Protein AF-X0TPA6-F1 (afdb_monomer_lite)

InterPro domains:
  IPR036278 Sialidase superfamily [SSF50939] (17-105)

pLDDT: mean 84.54, std 17.48, range [36.72, 98.62]

Sequence (121 aa):
QVFFETARGISRVISEGGEKWSPPAAVPAAGGGRQPAVSLGAGKLWLVWSAGPEESADLYLASSKDDGATWTKPRRLTSGKTADGEPSILVDKENTVWIAFIRSHHDKKELWTLHFPAGQR

Radius of gyration: 16.74 Å; chains: 1; bounding box: 36×48×37 Å

Organism: NCBI:txid412755

Structure (mmCIF, N/CA/C/O backbone):
data_AF-X0TPA6-F1
#
_entry.id   AF-X0TPA6-F1
#
loop_
_atom_site.group_PDB
_atom_site.id
_atom_site.type_symbol
_atom_site.label_atom_id
_atom_site.label_alt_id
_atom_site.label_comp_id
_atom_site.label_asym_id
_atom_site.label_entity_id
_atom_site.label_seq_id
_atom_site.pdbx_PDB_ins_code
_atom_site.Cartn_x
_atom_site.Cartn_y
_atom_site.Cartn_z
_atom_site.occupancy
_atom_site.B_iso_or_equiv
_atom_site.auth_seq_id
_atom_site.auth_comp_id
_atom_site.auth_asym_id
_atom_site.auth_atom_id
_atom_site.pdbx_PDB_model_num
ATOM 1 N N . GLN A 1 1 ? -10.232 -28.287 19.714 1.00 38.53 1 GLN A N 1
ATOM 2 C CA . GLN A 1 1 ? -9.227 -29.080 18.977 1.00 38.53 1 GLN A CA 1
ATOM 3 C C . GLN A 1 1 ? -9.716 -29.208 17.542 1.00 38.53 1 GLN A C 1
ATOM 5 O O . GLN A 1 1 ? -10.842 -29.647 17.355 1.00 38.53 1 GLN A O 1
ATOM 10 N N . VAL A 1 2 ? -8.949 -28.746 16.552 1.00 36.72 2 VAL A N 1
ATOM 11 C CA . VAL A 1 2 ? -9.293 -28.913 15.130 1.00 36.72 2 VAL A CA 1
ATOM 12 C C . VAL A 1 2 ? -8.019 -29.310 14.393 1.00 36.72 2 VAL A C 1
ATOM 14 O O . VAL A 1 2 ? -7.028 -28.590 14.463 1.00 36.72 2 VAL A O 1
ATOM 17 N N . PHE A 1 3 ? -8.052 -30.462 13.728 1.00 38.62 3 PHE A N 1
ATOM 18 C CA . PHE A 1 3 ? -6.998 -30.953 12.842 1.00 38.62 3 PHE A CA 1
ATOM 19 C C . PHE A 1 3 ? -7.413 -30.703 11.402 1.00 38.62 3 PHE A C 1
ATOM 21 O O . PHE A 1 3 ? -8.545 -31.040 11.080 1.00 38.62 3 PHE A O 1
ATOM 28 N N . PHE A 1 4 ? -6.499 -30.227 10.554 1.00 36.81 4 PHE A N 1
ATOM 29 C CA . PHE A 1 4 ? -6.489 -30.553 9.127 1.00 36.81 4 PHE A CA 1
ATOM 30 C C . PHE A 1 4 ? -5.051 -30.499 8.606 1.00 36.81 4 PHE A C 1
ATOM 32 O O . PHE A 1 4 ? -4.397 -29.461 8.670 1.00 36.81 4 PHE A O 1
ATOM 39 N N . GLU A 1 5 ? -4.589 -31.624 8.076 1.00 45.22 5 GLU A N 1
ATOM 40 C CA . GLU A 1 5 ? -3.459 -31.718 7.163 1.00 45.22 5 GLU A CA 1
ATOM 41 C C . GLU A 1 5 ? -4.035 -32.143 5.814 1.00 45.22 5 GLU A C 1
ATOM 43 O O . GLU A 1 5 ? -4.758 -33.132 5.763 1.00 45.22 5 GLU A O 1
ATOM 48 N N . THR A 1 6 ? -3.708 -31.426 4.738 1.00 44.62 6 THR A N 1
ATOM 49 C CA . THR A 1 6 ? -3.349 -32.063 3.465 1.00 44.62 6 THR A CA 1
ATOM 50 C C . THR A 1 6 ? -2.470 -31.137 2.636 1.00 44.62 6 THR A C 1
ATOM 52 O O . THR A 1 6 ? -2.608 -29.916 2.653 1.00 44.62 6 THR A O 1
ATOM 55 N N . ALA A 1 7 ? -1.554 -31.787 1.927 1.00 54.09 7 ALA A N 1
ATOM 56 C CA . ALA A 1 7 ? -0.455 -31.275 1.134 1.00 54.09 7 ALA A CA 1
ATOM 57 C C . ALA A 1 7 ? -0.776 -30.113 0.169 1.00 54.09 7 ALA A C 1
ATOM 59 O O . ALA A 1 7 ? -1.717 -30.170 -0.615 1.00 54.09 7 ALA A O 1
ATOM 60 N N . ARG A 1 8 ? 0.183 -29.175 0.132 1.00 54.94 8 ARG A N 1
ATOM 61 C CA . ARG A 1 8 ? 0.419 -28.093 -0.845 1.00 54.94 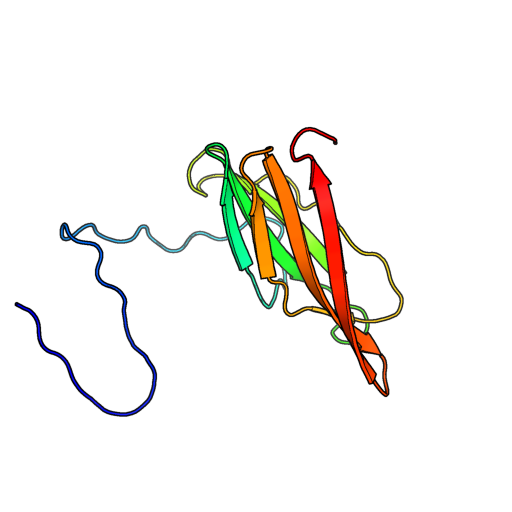8 ARG A CA 1
ATOM 62 C C . ARG A 1 8 ? -0.481 -26.861 -0.725 1.00 54.94 8 ARG A C 1
ATOM 64 O O . ARG A 1 8 ? -1.579 -26.797 -1.259 1.00 54.94 8 ARG A O 1
ATOM 71 N N . GLY A 1 9 ? 0.118 -25.826 -0.138 1.00 48.88 9 GLY A N 1
ATOM 72 C CA . GLY A 1 9 ? -0.424 -24.475 -0.034 1.00 48.88 9 GLY A CA 1
ATOM 73 C C . GLY A 1 9 ? -0.816 -24.184 1.405 1.00 48.88 9 GLY A C 1
ATOM 74 O O . GLY A 1 9 ? -1.701 -24.833 1.947 1.00 48.88 9 GLY A O 1
ATOM 75 N N . ILE A 1 10 ? -0.117 -23.250 2.047 1.00 49.78 10 ILE A N 1
ATOM 76 C CA . ILE A 1 10 ? -0.389 -22.864 3.434 1.00 49.78 10 ILE A CA 1
ATOM 77 C C . ILE A 1 10 ? -1.841 -22.382 3.524 1.00 49.78 10 ILE A C 1
ATOM 79 O O . ILE A 1 10 ? -2.191 -21.344 2.966 1.00 49.78 10 ILE A O 1
ATOM 83 N N . SER A 1 11 ? -2.683 -23.136 4.228 1.00 52.09 11 SER A N 1
ATOM 84 C CA . SER A 1 11 ? -4.032 -22.726 4.592 1.00 52.09 11 SER A CA 1
ATOM 85 C C . SER A 1 11 ? -4.095 -22.342 6.068 1.00 52.09 11 SER A C 1
ATOM 87 O O . SER A 1 11 ? -3.763 -23.157 6.926 1.00 52.09 11 SER A O 1
ATOM 89 N N . ARG A 1 12 ? -4.681 -21.160 6.306 1.00 49.69 12 ARG A N 1
ATOM 90 C CA . ARG A 1 12 ? -5.460 -20.752 7.489 1.00 49.69 12 ARG A CA 1
ATOM 91 C C . ARG A 1 12 ? -4.706 -20.272 8.739 1.00 49.69 12 ARG A C 1
ATOM 93 O O . ARG A 1 12 ? -3.883 -20.968 9.315 1.00 49.69 12 ARG A O 1
ATOM 100 N N . VAL A 1 13 ? -5.168 -19.123 9.243 1.00 54.66 13 VAL A N 1
ATOM 101 C CA . VAL A 1 13 ? -5.104 -18.734 10.661 1.00 54.66 13 VAL A CA 1
ATOM 102 C C . VAL A 1 13 ? -6.536 -18.735 11.212 1.00 54.66 13 VAL A C 1
ATOM 104 O O . VAL A 1 13 ? -7.488 -18.393 10.507 1.00 54.66 13 VAL A O 1
ATOM 107 N N . ILE A 1 14 ? -6.698 -19.225 12.440 1.00 50.78 14 ILE A N 1
ATOM 108 C CA . ILE A 1 14 ? -7.971 -19.377 13.157 1.00 50.78 14 ILE A CA 1
ATOM 109 C C . ILE A 1 14 ? -8.230 -18.082 13.941 1.00 50.78 14 ILE A C 1
ATOM 111 O O . ILE A 1 14 ? -7.367 -17.687 14.717 1.00 50.78 14 ILE A O 1
ATOM 115 N N . SER A 1 15 ? -9.394 -17.438 13.778 1.00 52.50 15 SER A N 1
ATOM 116 C CA . SER A 1 15 ? -9.891 -16.511 14.803 1.00 52.50 15 SER A CA 1
ATOM 117 C C . SER A 1 15 ? -10.522 -17.340 15.921 1.00 52.50 15 SER A C 1
ATOM 119 O O . SER A 1 15 ? -11.377 -18.202 15.682 1.00 52.50 15 SER A O 1
ATOM 121 N N . GLU A 1 16 ? -10.049 -17.152 17.147 1.00 56.66 16 GLU A N 1
ATOM 122 C CA . GLU A 1 16 ? -10.663 -17.770 18.317 1.00 56.66 16 GLU A CA 1
ATOM 123 C C . GLU A 1 16 ? -12.034 -17.120 18.543 1.00 56.66 16 GLU A C 1
ATOM 125 O O . GLU A 1 16 ? -12.114 -15.961 18.932 1.00 56.66 16 GLU A O 1
ATOM 130 N N . GLY A 1 17 ? -13.123 -17.837 18.241 1.00 56.47 17 G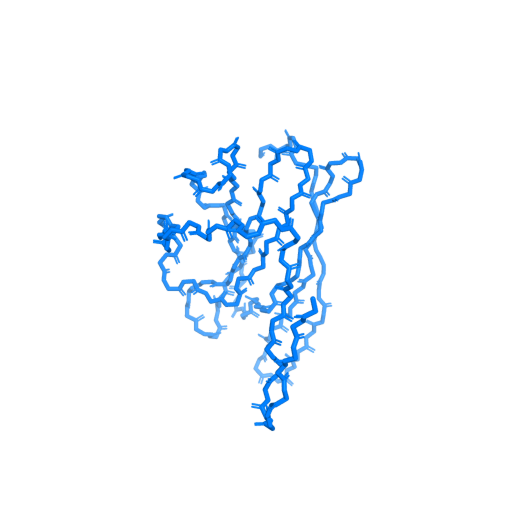LY A N 1
ATOM 131 C CA . GLY A 1 17 ? -14.484 -17.361 18.534 1.00 56.47 17 GLY A CA 1
ATOM 132 C C . GLY A 1 17 ? -15.594 -17.859 17.608 1.00 56.47 17 GLY A C 1
ATOM 133 O O . GLY A 1 17 ? -16.765 -17.756 17.958 1.00 56.47 17 GLY A O 1
ATOM 134 N N . GLY A 1 18 ? -15.269 -18.431 16.443 1.00 56.19 18 GLY A N 1
ATOM 135 C CA . GLY A 1 18 ? -16.302 -18.847 15.481 1.00 56.19 18 GLY A CA 1
ATOM 136 C C . GLY A 1 18 ? -16.968 -17.676 14.747 1.00 56.19 18 GLY A C 1
ATOM 137 O O . GLY A 1 18 ? -18.045 -17.843 14.172 1.00 56.19 18 GLY A O 1
ATOM 138 N N . GLU A 1 19 ? -16.334 -16.501 14.746 1.00 62.97 19 GLU A N 1
ATOM 139 C CA . GLU A 1 19 ? -16.815 -15.344 14.000 1.00 62.97 19 GLU A CA 1
ATOM 140 C C . GLU A 1 19 ? -16.798 -15.616 12.495 1.00 62.97 19 GLU A C 1
ATOM 142 O O . GLU A 1 19 ? -15.823 -16.103 11.913 1.00 62.97 19 GLU A O 1
ATOM 147 N N . LYS A 1 20 ? -17.937 -15.321 11.869 1.00 70.44 20 LYS A N 1
ATOM 148 C CA . LYS A 1 20 ? -18.128 -15.421 10.428 1.00 70.44 20 LYS A CA 1
ATOM 149 C C . LYS A 1 20 ? -17.479 -14.201 9.785 1.00 70.44 20 LYS A C 1
ATOM 151 O O . LYS A 1 20 ? -17.799 -13.075 10.148 1.00 70.44 20 LYS A O 1
ATOM 156 N N . TRP A 1 21 ? -16.604 -14.440 8.814 1.00 72.00 21 TRP A N 1
ATOM 157 C CA . TRP A 1 21 ? -16.076 -13.401 7.934 1.00 72.00 21 TRP A CA 1
ATOM 158 C C . TRP A 1 21 ? -17.210 -12.558 7.342 1.00 72.00 21 TRP A C 1
ATOM 160 O O . TRP A 1 21 ? -18.281 -13.087 7.023 1.00 72.00 21 TRP A O 1
ATOM 170 N N . SER A 1 22 ? -16.963 -11.261 7.157 1.00 73.81 22 SER A N 1
ATOM 171 C CA . SER A 1 22 ? -17.858 -10.431 6.359 1.00 73.81 22 SER A CA 1
ATOM 172 C C . SER A 1 22 ? -17.866 -10.914 4.899 1.00 73.81 22 SER A C 1
ATOM 174 O O . SER A 1 22 ? -16.886 -11.500 4.423 1.00 73.81 22 SER A O 1
ATOM 176 N N . PRO A 1 23 ? -18.964 -10.695 4.158 1.00 79.06 23 PRO A N 1
ATOM 177 C CA . PRO A 1 23 ? -18.962 -10.894 2.716 1.00 79.06 23 PRO A CA 1
ATOM 178 C C . PRO A 1 23 ? -17.864 -10.048 2.043 1.00 79.06 23 PRO A C 1
ATOM 180 O O . PRO A 1 23 ? -17.608 -8.930 2.497 1.00 79.06 23 PRO A O 1
ATOM 183 N N . PRO A 1 24 ? -17.247 -10.523 0.943 1.00 81.50 24 PRO A N 1
ATOM 184 C CA . PRO A 1 24 ? -16.294 -9.722 0.183 1.00 81.50 24 PRO A CA 1
ATOM 185 C C . PRO A 1 24 ? -16.908 -8.390 -0.265 1.00 81.50 24 PRO A C 1
ATOM 187 O O . PRO A 1 24 ? -17.988 -8.368 -0.857 1.00 81.50 24 PRO A O 1
ATOM 190 N N . ALA A 1 25 ? -16.198 -7.289 -0.021 1.00 82.56 25 ALA A N 1
ATOM 191 C CA . ALA A 1 25 ? -16.586 -5.951 -0.449 1.00 82.56 25 ALA A CA 1
ATOM 192 C C . ALA A 1 25 ? -15.529 -5.375 -1.398 1.00 82.56 25 ALA A C 1
ATOM 194 O O . ALA A 1 25 ? -14.326 -5.493 -1.162 1.00 82.56 25 ALA A O 1
ATOM 195 N N . ALA A 1 26 ? -15.977 -4.748 -2.485 1.00 83.06 26 ALA A N 1
ATOM 196 C CA . ALA A 1 26 ? -15.079 -4.043 -3.389 1.00 83.06 26 ALA A CA 1
ATOM 197 C C . ALA A 1 26 ? -14.567 -2.760 -2.727 1.00 83.06 26 ALA A C 1
ATOM 199 O O . ALA A 1 26 ? -15.341 -2.036 -2.108 1.00 83.06 26 ALA A O 1
ATOM 200 N N . VAL A 1 27 ? -13.289 -2.438 -2.930 1.00 83.81 27 VAL A N 1
ATOM 201 C CA . VAL A 1 27 ? -12.735 -1.112 -2.629 1.00 83.81 27 VAL A CA 1
ATOM 202 C C . VAL A 1 27 ? -13.042 -0.208 -3.825 1.00 83.81 27 VAL A C 1
ATOM 204 O O . VAL A 1 27 ? -12.435 -0.382 -4.891 1.00 83.81 27 VAL A O 1
ATOM 207 N N . PRO A 1 28 ? -13.991 0.739 -3.714 1.00 73.25 28 PRO A N 1
ATOM 208 C CA . PRO A 1 28 ? -14.362 1.572 -4.848 1.00 73.25 28 PRO A CA 1
ATOM 209 C C . PRO A 1 28 ? -13.158 2.407 -5.301 1.00 73.25 28 PRO A C 1
ATOM 211 O O . PRO A 1 28 ? -12.377 2.880 -4.480 1.00 73.25 28 PRO A O 1
ATOM 214 N N . ALA A 1 29 ? -13.011 2.594 -6.612 1.00 72.69 29 ALA A N 1
ATOM 215 C CA . ALA A 1 29 ? -11.900 3.311 -7.252 1.00 72.69 29 ALA A CA 1
ATOM 216 C C . ALA A 1 29 ? -10.508 2.639 -7.210 1.00 72.69 29 ALA A C 1
ATOM 218 O O . ALA A 1 29 ? -9.581 3.175 -7.813 1.00 72.69 29 ALA A O 1
ATOM 219 N N . ALA A 1 30 ? -10.352 1.440 -6.636 1.00 76.25 30 ALA A N 1
ATOM 220 C CA . ALA A 1 30 ? -9.126 0.635 -6.767 1.00 76.25 30 ALA A CA 1
ATOM 221 C C . ALA A 1 30 ? -9.056 -0.164 -8.095 1.00 76.25 30 ALA A C 1
ATOM 223 O O . ALA A 1 30 ? -8.439 -1.224 -8.158 1.00 76.25 30 ALA A O 1
ATOM 224 N N . GLY A 1 31 ? -9.729 0.303 -9.157 1.00 69.12 31 GLY A N 1
ATOM 225 C CA . GLY A 1 31 ? -9.900 -0.427 -10.420 1.00 69.12 31 GLY A CA 1
ATOM 226 C C . GLY A 1 31 ? -8.571 -0.864 -11.049 1.00 69.12 31 GLY A C 1
ATOM 227 O O . GLY A 1 31 ? -7.668 -0.050 -11.223 1.00 69.12 31 GLY A O 1
ATOM 228 N N . GLY A 1 32 ? -8.450 -2.157 -11.373 1.00 80.81 32 GLY A N 1
ATOM 229 C CA . GLY A 1 32 ? -7.205 -2.747 -11.885 1.00 80.81 32 GLY A CA 1
ATOM 230 C C . GLY A 1 32 ? -6.073 -2.834 -10.852 1.00 80.81 32 GLY A C 1
ATOM 231 O O . GLY A 1 32 ? -4.923 -3.065 -11.229 1.00 80.81 32 GLY A O 1
ATOM 232 N N . GLY A 1 33 ? -6.385 -2.628 -9.568 1.00 89.12 33 GLY A N 1
ATOM 233 C CA . GLY A 1 33 ? -5.444 -2.727 -8.464 1.00 89.12 33 GLY A CA 1
ATOM 234 C C . GLY A 1 33 ? -4.902 -4.143 -8.293 1.00 89.12 33 GLY A C 1
ATOM 235 O O . GLY A 1 33 ? -5.633 -5.129 -8.388 1.00 89.12 33 GLY A O 1
ATOM 236 N N . ARG A 1 34 ? -3.599 -4.235 -8.051 1.00 93.81 34 ARG A N 1
ATOM 237 C CA . ARG A 1 34 ? -2.837 -5.472 -7.896 1.00 93.81 34 ARG A CA 1
ATOM 238 C C . ARG A 1 34 ? -1.965 -5.370 -6.648 1.00 93.81 34 ARG A C 1
ATOM 240 O O . ARG A 1 34 ? -1.718 -4.278 -6.142 1.00 93.81 34 ARG A O 1
ATOM 247 N N . GLN A 1 35 ? -1.518 -6.526 -6.157 1.00 95.50 35 GLN A N 1
ATOM 248 C CA . GLN A 1 35 ? -0.561 -6.633 -5.048 1.00 95.50 35 GLN A CA 1
ATOM 249 C C . GLN A 1 35 ? -0.973 -5.790 -3.817 1.00 95.50 35 GLN A C 1
ATOM 251 O O . GLN A 1 35 ? -0.229 -4.900 -3.409 1.00 95.50 35 GLN A O 1
ATOM 256 N N . PRO A 1 36 ? -2.181 -5.992 -3.255 1.00 96.44 36 PRO A N 1
ATOM 257 C CA . PRO A 1 36 ? -2.637 -5.181 -2.137 1.00 96.44 36 PRO A CA 1
ATOM 258 C C . PRO A 1 36 ? -1.883 -5.531 -0.849 1.00 96.44 36 PRO A C 1
ATOM 260 O O . PRO A 1 36 ? -1.615 -6.702 -0.577 1.00 96.44 36 PRO A O 1
ATOM 263 N N . ALA A 1 37 ? -1.645 -4.525 -0.014 1.00 97.81 37 ALA A N 1
ATOM 264 C CA . ALA A 1 37 ? -1.222 -4.696 1.370 1.00 97.81 37 ALA A CA 1
ATOM 265 C C . ALA A 1 37 ? -2.032 -3.775 2.287 1.00 97.81 37 ALA A C 1
ATOM 267 O O . ALA A 1 37 ? -2.330 -2.631 1.934 1.00 97.81 37 ALA A O 1
ATOM 268 N N . VAL A 1 38 ? -2.405 -4.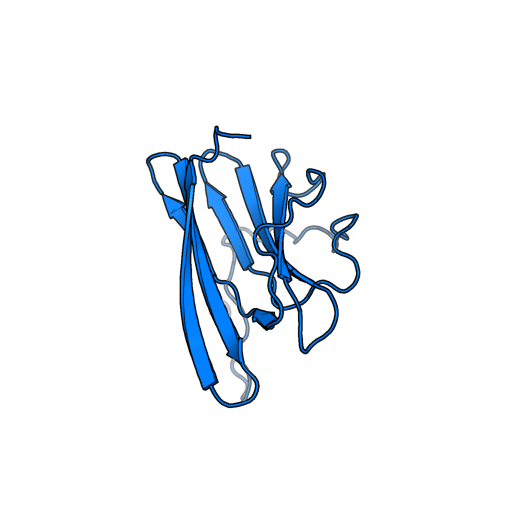278 3.465 1.00 96.50 38 VAL A N 1
ATOM 269 C CA . VAL A 1 38 ? -3.257 -3.569 4.427 1.00 96.50 38 VAL A CA 1
ATOM 270 C C . VAL A 1 38 ? -2.607 -3.529 5.807 1.00 96.50 38 VAL A C 1
ATOM 272 O O . VAL A 1 38 ? -1.976 -4.495 6.227 1.00 96.50 38 VAL A O 1
ATOM 275 N N . SER A 1 39 ? -2.773 -2.417 6.521 1.00 96.56 39 SER A N 1
ATOM 276 C CA . SER A 1 39 ? -2.346 -2.262 7.914 1.00 96.56 39 SER A CA 1
ATOM 277 C C . SER A 1 39 ? -3.405 -1.521 8.728 1.00 96.56 39 SER A C 1
ATOM 279 O O . SER A 1 39 ? -4.156 -0.705 8.189 1.00 96.56 39 SER A O 1
ATOM 281 N N . LEU A 1 40 ? -3.460 -1.803 10.029 1.00 94.75 40 LEU A N 1
ATOM 282 C CA . LEU A 1 40 ? -4.294 -1.103 11.000 1.00 94.75 40 LEU A CA 1
ATOM 283 C C . LEU A 1 40 ? -3.391 -0.273 11.914 1.00 94.75 40 LEU A C 1
ATOM 285 O O . LEU A 1 40 ? -2.480 -0.810 12.539 1.00 94.75 40 LEU A O 1
ATOM 289 N N . GLY A 1 41 ? -3.677 1.021 12.034 1.00 92.81 41 GLY A N 1
ATOM 290 C CA . GLY A 1 41 ? -2.971 1.909 12.954 1.00 92.81 41 GLY A CA 1
ATOM 291 C C . GLY A 1 41 ? -3.854 3.069 13.382 1.00 92.81 41 GLY A C 1
ATOM 292 O O . GLY A 1 41 ? -4.612 3.603 12.574 1.00 92.81 41 GLY A O 1
ATOM 293 N N . ALA A 1 42 ? -3.796 3.426 14.667 1.00 89.94 42 ALA A N 1
ATOM 294 C CA . ALA A 1 42 ? -4.596 4.504 15.257 1.00 89.94 42 ALA A CA 1
ATOM 295 C C . ALA A 1 42 ? -6.108 4.426 14.919 1.00 89.94 42 ALA A C 1
ATOM 297 O O . ALA A 1 42 ? -6.743 5.442 14.638 1.00 89.94 42 ALA A O 1
ATOM 298 N N . GLY A 1 43 ? -6.680 3.212 14.909 1.00 90.94 43 GLY A N 1
ATOM 299 C CA . GLY A 1 43 ? -8.104 2.983 14.616 1.00 90.94 43 GLY A CA 1
ATOM 300 C C . GLY A 1 43 ? -8.500 3.209 13.152 1.00 90.94 43 GLY A C 1
ATOM 301 O O . GLY A 1 43 ? -9.662 3.476 12.861 1.00 90.94 43 GLY A O 1
ATOM 302 N N . LYS A 1 44 ? -7.535 3.161 12.227 1.00 92.94 44 LYS A N 1
ATOM 303 C CA . LYS A 1 44 ? -7.745 3.401 10.800 1.00 92.94 44 LYS A CA 1
ATOM 304 C C . LYS A 1 44 ? -7.065 2.316 9.971 1.00 92.94 44 LYS A C 1
ATOM 306 O O . LYS A 1 44 ? -5.878 2.045 10.162 1.00 92.94 44 LYS A O 1
ATOM 311 N N . LEU A 1 45 ? -7.800 1.727 9.031 1.00 94.56 45 LEU A N 1
ATOM 312 C CA . LEU A 1 45 ? -7.221 0.842 8.025 1.00 94.56 45 LEU A CA 1
ATOM 313 C C . LEU A 1 45 ? -6.535 1.671 6.943 1.00 94.56 45 LEU A C 1
ATOM 315 O O . LEU A 1 45 ? -7.068 2.686 6.488 1.00 94.56 45 LEU A O 1
ATOM 319 N N . TRP A 1 46 ? -5.380 1.200 6.498 1.00 95.81 46 TRP A N 1
ATOM 320 C CA . TRP A 1 46 ? -4.630 1.733 5.371 1.00 95.81 46 TRP A CA 1
ATOM 321 C C . TRP A 1 46 ? -4.412 0.626 4.363 1.00 95.81 46 TRP A C 1
ATOM 323 O O . TRP A 1 46 ? -3.895 -0.427 4.719 1.00 95.81 46 TRP A O 1
ATOM 333 N N . LEU A 1 47 ? -4.796 0.874 3.119 1.00 96.50 47 LEU A N 1
ATOM 334 C CA . LEU A 1 47 ? -4.647 -0.053 2.011 1.00 96.50 47 LEU A CA 1
ATOM 335 C C . LEU A 1 47 ? -3.762 0.595 0.958 1.00 96.50 47 LEU A C 1
ATOM 337 O O . LEU A 1 47 ? -4.085 1.680 0.475 1.00 96.50 47 LEU A O 1
ATOM 341 N N . VAL A 1 48 ? -2.683 -0.088 0.595 1.00 97.69 48 VAL A N 1
ATOM 342 C CA . VAL A 1 48 ? -1.815 0.264 -0.528 1.00 97.69 48 VAL A CA 1
ATOM 343 C C . VAL A 1 48 ? -1.923 -0.807 -1.608 1.00 97.69 48 VAL A C 1
ATOM 345 O O . VAL A 1 48 ? -2.080 -1.988 -1.304 1.00 97.69 48 VAL A O 1
ATOM 348 N N . TRP A 1 49 ? -1.872 -0.401 -2.870 1.00 97.62 49 TRP A N 1
ATOM 349 C CA . TRP A 1 49 ? -1.878 -1.307 -4.017 1.00 97.62 49 TRP A CA 1
ATOM 350 C C . TRP A 1 49 ? -1.141 -0.678 -5.197 1.00 97.62 49 TRP A C 1
ATOM 352 O O . TRP A 1 49 ? -0.963 0.541 -5.240 1.00 97.62 49 TRP A O 1
ATOM 362 N N . SER A 1 50 ? -0.746 -1.500 -6.167 1.00 96.81 50 SER A N 1
ATOM 363 C CA . SER A 1 50 ? -0.233 -1.036 -7.457 1.00 96.81 50 SER A CA 1
ATOM 364 C C . SER A 1 50 ? -1.358 -0.970 -8.491 1.00 96.81 50 SER A C 1
ATOM 366 O O . SER A 1 50 ? -2.225 -1.843 -8.537 1.00 96.81 50 SER A O 1
ATOM 368 N N . ALA A 1 51 ? -1.392 0.070 -9.322 1.00 95.25 51 ALA A N 1
ATOM 369 C CA . ALA A 1 51 ? -2.367 0.197 -10.409 1.00 95.25 51 ALA A CA 1
ATOM 370 C C . ALA A 1 51 ? -1.787 0.959 -11.607 1.00 95.25 51 ALA A C 1
ATOM 372 O O . ALA A 1 51 ? -0.838 1.727 -11.472 1.00 95.25 51 ALA A O 1
ATOM 373 N N . GLY A 1 52 ? -2.384 0.758 -12.783 1.00 92.69 52 GLY A N 1
ATOM 374 C CA . GLY A 1 52 ? -1.893 1.290 -14.059 1.00 92.69 52 GLY A CA 1
ATOM 375 C C . GLY A 1 52 ? -1.262 0.209 -14.946 1.00 92.69 52 GLY A C 1
ATOM 376 O O . GLY A 1 52 ? -1.370 -0.975 -14.617 1.00 92.69 52 GLY A O 1
ATOM 377 N N . PRO A 1 53 ? -0.649 0.584 -16.083 1.00 92.62 53 PRO A N 1
ATOM 378 C CA . PRO A 1 53 ? 0.050 -0.345 -16.976 1.00 92.62 53 PRO A CA 1
ATOM 379 C C . PRO A 1 53 ? 1.171 -1.098 -16.254 1.00 92.62 53 PRO A C 1
ATOM 381 O O . PRO A 1 53 ? 1.770 -0.561 -15.336 1.00 92.62 53 PRO A O 1
ATOM 384 N N . GLU A 1 54 ? 1.471 -2.335 -16.651 1.00 89.62 54 GLU A N 1
ATOM 385 C CA . GLU A 1 54 ? 2.477 -3.169 -15.970 1.00 89.62 54 GLU A CA 1
ATOM 386 C C . GLU A 1 54 ? 3.875 -2.543 -15.932 1.00 89.62 54 GLU A C 1
ATOM 388 O O . GLU A 1 54 ? 4.498 -2.554 -14.880 1.00 89.62 54 GLU A O 1
ATOM 393 N N . GLU A 1 55 ? 4.307 -1.907 -17.020 1.00 91.50 55 GLU A N 1
ATOM 394 C CA . GLU A 1 55 ? 5.631 -1.275 -17.147 1.00 91.50 55 GLU A CA 1
ATOM 395 C C . GLU A 1 55 ? 5.757 0.068 -16.405 1.00 91.50 55 GLU A C 1
ATOM 397 O O . GLU A 1 55 ? 6.850 0.606 -16.231 1.00 91.50 55 GLU A O 1
ATOM 402 N N . SER A 1 56 ? 4.629 0.641 -15.982 1.00 94.56 56 SER A N 1
ATOM 403 C CA . SER A 1 56 ? 4.564 1.987 -15.406 1.00 94.56 56 SER A CA 1
ATOM 404 C C . SER A 1 56 ? 3.513 2.086 -14.300 1.00 94.56 56 SER A C 1
ATOM 406 O O . SER A 1 56 ? 2.827 3.104 -14.184 1.00 94.56 56 SER A O 1
ATOM 408 N N . ALA A 1 57 ? 3.306 0.998 -13.558 1.00 95.38 57 ALA A N 1
ATOM 409 C CA . ALA A 1 57 ? 2.344 0.970 -12.467 1.00 95.38 57 ALA A CA 1
ATOM 410 C C . ALA A 1 57 ? 2.798 1.924 -11.360 1.00 95.38 57 ALA A C 1
ATOM 412 O O . ALA A 1 57 ? 3.987 2.028 -11.075 1.00 95.38 57 ALA A O 1
ATOM 413 N N . ASP A 1 58 ? 1.850 2.594 -10.717 1.00 96.94 58 ASP A N 1
ATOM 414 C CA . ASP A 1 58 ? 2.126 3.433 -9.556 1.00 96.94 58 ASP A CA 1
ATOM 415 C C . ASP A 1 58 ? 1.480 2.849 -8.307 1.00 96.94 58 ASP A C 1
ATOM 417 O O . ASP A 1 58 ? 0.503 2.095 -8.380 1.00 96.94 58 ASP A O 1
ATOM 421 N N . LEU A 1 59 ? 1.974 3.280 -7.149 1.00 97.62 59 LEU A N 1
ATOM 422 C CA . LEU A 1 59 ? 1.346 2.975 -5.875 1.00 97.62 59 LEU A CA 1
ATOM 423 C C . LEU A 1 59 ? 0.215 3.950 -5.572 1.00 97.62 59 LEU A C 1
ATOM 425 O O . LEU A 1 59 ? 0.348 5.170 -5.709 1.00 97.62 59 LEU A O 1
ATOM 429 N N . TYR A 1 60 ? -0.882 3.399 -5.079 1.00 96.69 60 TYR A N 1
ATOM 430 C CA . TYR A 1 60 ? -2.047 4.128 -4.608 1.00 96.69 60 TYR A CA 1
ATOM 431 C C . TYR A 1 60 ? -2.350 3.743 -3.172 1.00 96.69 60 TYR A C 1
ATOM 433 O O . TYR A 1 60 ? -2.066 2.629 -2.741 1.00 96.69 60 TYR A O 1
ATOM 441 N N . LEU A 1 61 ? -2.940 4.681 -2.440 1.00 95.81 61 LEU A N 1
ATOM 442 C CA . LEU A 1 61 ? -3.291 4.523 -1.042 1.00 95.81 61 LEU A CA 1
ATOM 443 C C . LEU A 1 61 ? -4.719 4.983 -0.789 1.00 95.81 61 LEU A C 1
ATOM 445 O O . LEU A 1 61 ? -5.116 6.074 -1.197 1.00 95.81 61 LEU A O 1
ATOM 449 N N . ALA A 1 62 ? -5.464 4.196 -0.032 1.00 94.94 62 ALA A N 1
ATOM 450 C CA . ALA A 1 62 ? -6.732 4.593 0.549 1.00 94.94 62 ALA A CA 1
ATOM 451 C C . ALA A 1 62 ? -6.773 4.182 2.013 1.00 94.94 62 ALA A C 1
ATOM 453 O O . ALA A 1 62 ? -5.926 3.445 2.518 1.00 94.94 62 ALA A O 1
ATOM 454 N N . SER A 1 63 ? -7.765 4.703 2.715 1.00 94.56 63 SER A N 1
ATOM 455 C CA . SER A 1 63 ? -7.924 4.432 4.127 1.00 94.56 63 SER A CA 1
ATOM 456 C C . SER A 1 63 ? -9.387 4.382 4.526 1.00 94.56 63 SER A C 1
ATOM 458 O O . SER A 1 63 ? -10.216 5.025 3.884 1.00 94.56 63 SER A O 1
ATOM 460 N N . SER A 1 64 ? -9.681 3.645 5.588 1.00 93.56 64 SER A N 1
ATOM 461 C CA . SER A 1 64 ? -11.025 3.464 6.132 1.00 93.56 64 SER A CA 1
ATOM 462 C C . SER A 1 64 ? -11.014 3.710 7.639 1.00 93.56 64 SER A C 1
ATOM 464 O O . SER A 1 64 ? -10.042 3.383 8.321 1.00 93.56 64 SER A O 1
ATOM 466 N N . LYS A 1 65 ? -12.084 4.329 8.145 1.00 94.50 65 LYS A N 1
ATOM 467 C CA . LYS A 1 65 ? -12.324 4.566 9.581 1.00 94.50 65 LYS A CA 1
ATOM 468 C C . LYS A 1 65 ? -13.480 3.720 10.130 1.00 94.50 65 LYS A C 1
ATOM 470 O O . LYS A 1 65 ? -13.860 3.894 11.279 1.00 94.50 65 LYS A O 1
ATOM 475 N N . ASP A 1 66 ? -14.068 2.883 9.287 1.00 90.62 66 ASP A N 1
ATOM 476 C CA . ASP A 1 66 ? -15.278 2.101 9.533 1.00 90.62 66 ASP A CA 1
ATOM 477 C C . ASP A 1 66 ? -15.057 0.642 9.109 1.00 90.62 66 ASP A C 1
ATOM 479 O O . ASP A 1 66 ? -15.875 0.040 8.418 1.00 90.62 66 ASP A O 1
ATOM 483 N N . ASP A 1 67 ? -13.892 0.105 9.484 1.00 87.81 67 ASP A N 1
ATOM 484 C CA . ASP A 1 67 ? -13.501 -1.297 9.295 1.00 87.81 67 ASP A CA 1
ATOM 485 C C . ASP A 1 67 ? -13.633 -1.812 7.851 1.00 87.81 67 ASP A C 1
ATOM 487 O O . ASP A 1 67 ? -13.923 -2.977 7.587 1.00 87.81 67 ASP A O 1
ATOM 491 N N . GLY A 1 68 ? -13.377 -0.927 6.888 1.00 88.81 68 GLY A N 1
ATOM 492 C CA . GLY A 1 68 ? -13.384 -1.234 5.462 1.00 88.81 68 GLY A CA 1
ATOM 493 C C . GLY A 1 68 ? -14.754 -1.107 4.802 1.00 88.81 68 GLY A C 1
ATOM 494 O O . GLY A 1 68 ? -14.851 -1.400 3.608 1.00 88.81 68 GLY A O 1
ATOM 495 N N . ALA A 1 69 ? -15.787 -0.651 5.524 1.00 86.69 69 ALA A N 1
ATOM 496 C CA . ALA A 1 69 ? -17.109 -0.404 4.952 1.00 86.69 69 ALA A CA 1
ATOM 497 C C . ALA A 1 69 ? -17.080 0.737 3.924 1.00 86.69 69 ALA A C 1
ATOM 499 O O . ALA A 1 69 ? -17.696 0.633 2.861 1.00 86.69 69 ALA A O 1
ATOM 500 N N . THR A 1 70 ? -16.317 1.801 4.194 1.00 89.44 70 THR A N 1
ATOM 501 C CA . THR A 1 70 ? -16.049 2.876 3.238 1.00 89.44 70 THR A CA 1
ATOM 502 C C . THR A 1 70 ? -14.566 3.221 3.169 1.00 89.44 70 THR A C 1
ATOM 504 O O . THR A 1 70 ? -13.811 3.103 4.133 1.00 89.44 70 THR A O 1
ATOM 507 N N . TRP A 1 71 ? -14.130 3.666 1.989 1.00 93.00 71 TRP A N 1
ATOM 508 C CA . TRP A 1 71 ? -12.740 4.018 1.715 1.00 93.00 71 TRP A CA 1
ATOM 509 C C . TRP A 1 71 ? -12.638 5.454 1.214 1.00 93.00 71 TRP A C 1
ATOM 511 O O . TRP A 1 71 ? -13.481 5.937 0.456 1.00 93.00 71 TRP A O 1
ATOM 521 N N . THR A 1 72 ? -11.575 6.149 1.614 1.00 93.50 72 THR A N 1
ATOM 522 C CA . THR A 1 72 ? -11.229 7.452 1.039 1.00 93.50 72 THR A CA 1
ATOM 523 C C . THR A 1 72 ? -10.937 7.331 -0.456 1.00 93.50 72 THR A C 1
ATOM 525 O O . THR A 1 72 ? -10.505 6.280 -0.927 1.00 93.50 72 THR A O 1
ATOM 528 N N . LYS A 1 73 ? -11.063 8.441 -1.197 1.00 92.69 73 LYS A N 1
ATOM 529 C CA . LYS A 1 73 ? -10.566 8.504 -2.579 1.00 92.69 73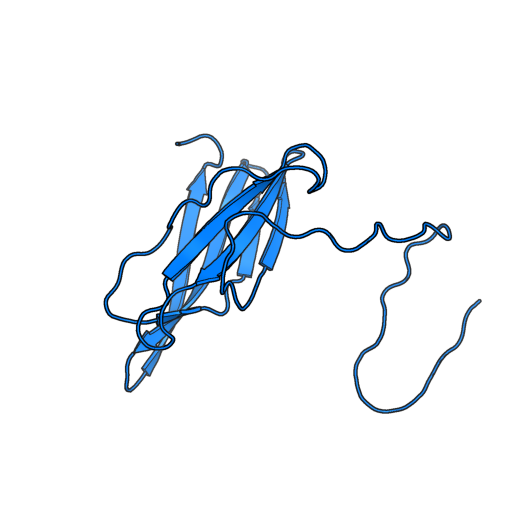 LYS A CA 1
ATOM 530 C C . LYS A 1 73 ? -9.086 8.079 -2.629 1.00 92.69 73 LYS A C 1
ATOM 532 O O . LYS A 1 73 ? -8.322 8.557 -1.784 1.00 92.69 73 LYS A O 1
ATOM 537 N N . PRO A 1 74 ? -8.681 7.225 -3.588 1.00 94.06 74 PRO A N 1
ATOM 538 C CA . PRO A 1 74 ? -7.288 6.826 -3.736 1.00 94.06 74 PRO A CA 1
ATOM 539 C C . PRO A 1 74 ? -6.356 8.025 -3.924 1.00 94.06 74 PRO A C 1
ATOM 541 O O . PRO A 1 74 ? -6.585 8.870 -4.792 1.00 94.06 74 PRO A O 1
ATOM 544 N N . ARG A 1 75 ? -5.284 8.080 -3.134 1.00 93.62 75 ARG A N 1
ATOM 545 C CA . ARG A 1 75 ? -4.166 9.009 -3.307 1.00 93.62 75 ARG A CA 1
ATOM 546 C C . ARG A 1 75 ? -3.041 8.286 -4.036 1.00 93.62 75 ARG A C 1
ATOM 548 O O . ARG A 1 75 ? -2.537 7.287 -3.531 1.00 93.62 75 ARG A O 1
ATOM 555 N N . ARG A 1 76 ? -2.631 8.802 -5.193 1.00 94.81 76 ARG A N 1
ATOM 556 C CA . ARG A 1 76 ? -1.424 8.343 -5.892 1.00 94.81 76 ARG A CA 1
ATOM 557 C C . ARG A 1 76 ? -0.192 8.736 -5.067 1.00 94.81 76 ARG A C 1
ATOM 559 O O . ARG A 1 76 ? -0.065 9.897 -4.689 1.00 94.81 76 ARG A O 1
ATOM 566 N N . LEU A 1 77 ? 0.662 7.769 -4.745 1.00 96.25 77 LEU A N 1
ATOM 567 C CA . LEU A 1 77 ? 1.865 7.958 -3.928 1.00 96.25 77 LEU A CA 1
ATOM 568 C C . LEU A 1 77 ? 3.128 8.111 -4.769 1.00 96.25 77 LEU A C 1
ATOM 570 O O . LEU A 1 77 ? 4.040 8.830 -4.371 1.00 96.25 77 LEU A O 1
ATOM 574 N N . THR A 1 78 ? 3.185 7.435 -5.914 1.00 96.44 78 THR A N 1
ATOM 575 C CA . THR A 1 78 ? 4.319 7.502 -6.833 1.00 96.44 78 THR A CA 1
ATOM 576 C C . THR A 1 78 ? 3.867 7.957 -8.213 1.00 96.44 78 THR A C 1
ATOM 578 O O . THR A 1 78 ? 2.704 7.817 -8.587 1.00 96.44 78 THR A O 1
ATOM 581 N N . SER A 1 79 ? 4.771 8.593 -8.951 1.00 90.62 79 SER A N 1
ATOM 582 C CA . SER A 1 79 ? 4.520 9.017 -10.325 1.00 90.62 79 SER A CA 1
ATOM 583 C C . SER A 1 79 ? 5.815 8.934 -11.115 1.00 90.62 79 SER A C 1
ATOM 585 O O . SER A 1 79 ? 6.614 9.874 -11.111 1.00 90.62 79 SER A O 1
ATOM 587 N N . GLY A 1 80 ? 6.052 7.775 -11.724 1.00 84.38 80 GLY A N 1
ATOM 588 C CA . GLY A 1 80 ? 7.306 7.449 -12.399 1.00 84.38 80 GLY A CA 1
ATOM 589 C C . GLY A 1 80 ? 7.114 6.954 -13.830 1.00 84.38 80 GLY A C 1
ATOM 590 O O . GLY A 1 80 ? 6.000 6.738 -14.295 1.00 84.38 80 GLY A O 1
ATOM 591 N N . LYS A 1 81 ? 8.234 6.775 -14.541 1.00 87.62 81 LYS A N 1
ATOM 592 C CA . LYS A 1 81 ? 8.266 6.093 -15.851 1.00 87.62 81 LYS A CA 1
ATOM 593 C C . LYS A 1 81 ? 8.416 4.572 -15.728 1.00 87.62 81 LYS A C 1
ATOM 595 O O . LYS A 1 81 ? 8.442 3.889 -16.741 1.00 87.62 81 LYS A O 1
ATOM 600 N N . THR A 1 82 ? 8.585 4.082 -14.508 1.00 94.00 82 THR A N 1
ATOM 601 C CA . THR A 1 82 ? 8.903 2.698 -14.158 1.00 94.00 82 THR A CA 1
ATOM 602 C C . THR A 1 82 ? 7.851 2.167 -13.208 1.00 94.00 82 THR A C 1
ATOM 604 O O . THR A 1 82 ? 7.265 2.950 -12.461 1.00 94.00 82 THR A O 1
ATOM 607 N N . ALA A 1 83 ? 7.650 0.855 -13.204 1.00 96.19 83 ALA A N 1
ATOM 608 C CA . ALA A 1 83 ? 6.650 0.222 -12.365 1.00 96.19 83 ALA A CA 1
ATOM 609 C C . ALA A 1 83 ? 7.065 0.187 -10.891 1.00 96.19 83 ALA A C 1
ATOM 611 O O . ALA A 1 83 ? 8.121 -0.346 -10.551 1.00 96.19 83 ALA A O 1
ATOM 612 N N . ASP A 1 84 ? 6.194 0.683 -10.022 1.00 97.62 84 ASP A N 1
ATOM 613 C CA . ASP A 1 84 ? 6.255 0.505 -8.579 1.00 97.62 84 ASP A CA 1
ATOM 614 C C . ASP A 1 84 ? 5.182 -0.511 -8.156 1.00 97.62 84 ASP A C 1
ATOM 616 O O . ASP A 1 84 ? 3.988 -0.337 -8.419 1.00 97.62 84 ASP A O 1
ATOM 620 N N . GLY A 1 85 ? 5.606 -1.593 -7.505 1.00 96.88 85 GLY A N 1
ATOM 621 C CA . GLY A 1 85 ? 4.736 -2.712 -7.156 1.00 96.88 85 GLY A CA 1
ATOM 622 C C . GLY A 1 85 ? 5.198 -3.488 -5.931 1.00 96.88 85 GLY A C 1
ATOM 623 O O . GLY A 1 85 ? 6.153 -3.112 -5.256 1.00 96.88 85 GLY A O 1
ATOM 624 N N . GLU A 1 86 ? 4.481 -4.571 -5.642 1.00 97.25 86 GLU A N 1
ATOM 625 C CA . GLU A 1 86 ? 4.726 -5.459 -4.495 1.00 97.25 86 GLU A CA 1
ATOM 626 C C . GLU A 1 86 ? 4.856 -4.690 -3.162 1.00 97.25 86 GLU A C 1
ATOM 628 O O . GLU A 1 86 ? 5.841 -4.863 -2.439 1.00 97.25 86 GLU A O 1
ATOM 633 N N . PRO A 1 87 ? 3.907 -3.790 -2.832 1.00 98.00 87 PRO A N 1
ATOM 634 C CA . PRO A 1 87 ? 4.030 -2.971 -1.644 1.00 98.00 87 PRO A CA 1
ATOM 635 C C . PRO A 1 87 ? 3.860 -3.791 -0.359 1.00 98.00 87 PRO A C 1
ATOM 637 O O . PRO A 1 87 ? 3.065 -4.725 -0.277 1.00 98.00 87 PRO A O 1
ATOM 640 N N . SER A 1 88 ? 4.553 -3.350 0.683 1.00 98.62 88 SER A N 1
ATOM 641 C CA . SER A 1 88 ? 4.332 -3.690 2.085 1.00 98.62 88 SER A CA 1
ATOM 642 C C . SER A 1 88 ? 4.088 -2.402 2.865 1.00 98.62 88 SER A C 1
ATOM 644 O O . SER A 1 88 ? 4.652 -1.361 2.525 1.00 98.62 88 SER A O 1
ATOM 646 N N . ILE A 1 89 ? 3.243 -2.451 3.895 1.00 98.31 89 ILE A N 1
ATOM 647 C CA . ILE A 1 89 ? 2.818 -1.276 4.663 1.00 98.31 89 ILE A CA 1
ATOM 648 C C . ILE A 1 89 ? 2.848 -1.541 6.169 1.00 98.31 89 ILE A C 1
ATOM 650 O O . ILE A 1 89 ? 2.457 -2.609 6.639 1.00 98.31 89 ILE A O 1
ATOM 654 N N . LEU A 1 90 ? 3.270 -0.529 6.925 1.00 97.12 90 LEU A N 1
ATOM 655 C CA . LEU A 1 90 ? 3.265 -0.487 8.386 1.00 97.12 90 LEU A CA 1
ATOM 656 C C . LEU A 1 90 ? 2.776 0.890 8.851 1.00 97.12 90 LEU A C 1
ATOM 658 O O . LEU A 1 90 ? 3.090 1.901 8.226 1.00 97.12 90 LEU A O 1
ATOM 662 N N . VAL A 1 91 ? 2.053 0.938 9.969 1.00 96.44 91 VAL A N 1
ATOM 663 C CA . VAL A 1 91 ? 1.788 2.182 10.703 1.00 96.44 91 VAL A CA 1
ATOM 664 C C . VAL A 1 91 ? 2.453 2.082 12.069 1.00 96.44 91 VAL A C 1
ATOM 666 O O . VAL A 1 91 ? 2.182 1.136 12.809 1.00 96.44 91 VAL A O 1
ATOM 669 N N . ASP A 1 92 ? 3.349 3.014 12.389 1.00 95.12 92 ASP A N 1
ATOM 670 C CA . ASP A 1 92 ? 4.040 3.024 13.681 1.00 95.12 92 ASP A CA 1
ATOM 671 C C . ASP A 1 92 ? 3.213 3.695 14.794 1.00 95.12 92 ASP A C 1
ATOM 673 O O . ASP A 1 92 ? 2.101 4.191 14.584 1.00 95.12 92 ASP A O 1
ATOM 677 N N . LYS A 1 93 ? 3.751 3.683 16.018 1.00 93.69 93 LYS A N 1
ATOM 678 C CA . LYS A 1 93 ? 3.086 4.238 17.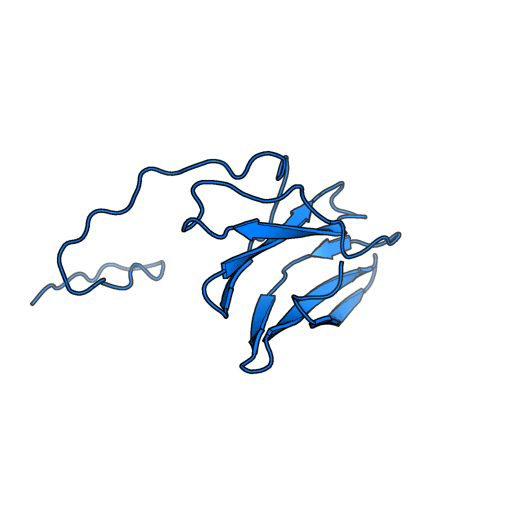208 1.00 93.69 93 LYS A CA 1
ATOM 679 C C . LYS A 1 93 ? 2.976 5.769 17.169 1.00 93.69 93 LYS A C 1
ATOM 681 O O . LYS A 1 93 ? 2.104 6.328 17.828 1.00 93.69 93 LYS A O 1
ATOM 686 N N . GLU A 1 94 ? 3.821 6.437 16.386 1.00 94.00 94 GLU A N 1
ATOM 687 C CA . GLU A 1 94 ? 3.761 7.869 16.087 1.00 94.00 94 GLU A CA 1
ATOM 688 C C . GLU A 1 94 ? 2.747 8.203 14.977 1.00 94.00 94 GLU A C 1
ATOM 690 O O . GLU A 1 94 ? 2.590 9.370 14.612 1.00 94.00 94 GLU A O 1
ATOM 695 N N . ASN A 1 95 ? 2.014 7.202 14.471 1.00 92.19 95 ASN A N 1
ATOM 696 C CA . ASN A 1 95 ? 1.051 7.331 13.379 1.00 92.19 95 ASN A CA 1
ATOM 697 C C . ASN A 1 95 ? 1.714 7.764 12.054 1.00 92.19 95 ASN A C 1
ATOM 699 O O . ASN A 1 95 ? 1.121 8.479 11.242 1.00 92.19 95 ASN A O 1
ATOM 703 N N . THR A 1 96 ? 2.953 7.333 11.820 1.00 95.75 96 THR A N 1
ATOM 704 C CA . THR A 1 96 ? 3.627 7.416 10.521 1.00 95.75 96 THR A CA 1
ATOM 705 C C . THR A 1 96 ? 3.290 6.181 9.704 1.0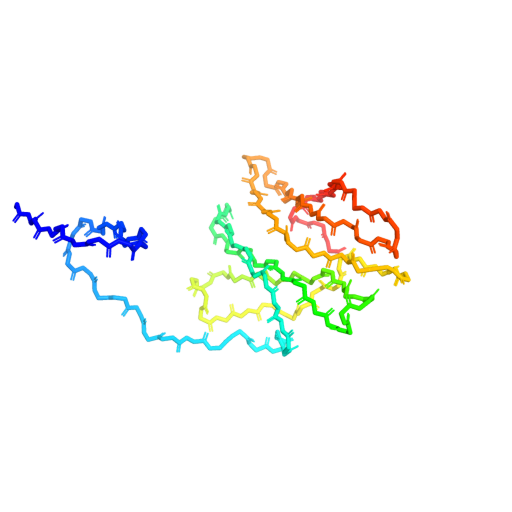0 95.75 96 THR A C 1
ATOM 707 O O . THR A 1 96 ? 3.391 5.053 10.184 1.00 95.75 96 THR A O 1
ATOM 710 N N . VAL A 1 97 ? 2.912 6.390 8.445 1.00 96.75 97 VAL A N 1
ATOM 711 C CA . VAL A 1 97 ? 2.705 5.310 7.481 1.00 96.75 97 VAL A CA 1
ATOM 712 C C . VAL A 1 97 ? 4.014 5.073 6.742 1.00 96.75 97 VAL A C 1
ATOM 714 O O . VAL A 1 97 ? 4.507 5.980 6.075 1.00 96.75 97 VAL A O 1
ATOM 717 N N . TRP A 1 98 ? 4.544 3.859 6.836 1.00 98.06 98 TRP A N 1
ATOM 718 C CA . TRP A 1 98 ? 5.728 3.383 6.129 1.00 98.06 98 TRP A CA 1
ATOM 719 C C . TRP A 1 98 ? 5.312 2.430 5.019 1.00 98.06 98 TRP A C 1
ATOM 721 O O . TRP A 1 98 ? 4.498 1.536 5.246 1.00 98.06 98 TRP A O 1
ATOM 731 N N . ILE A 1 99 ? 5.878 2.605 3.829 1.00 98.44 99 ILE A N 1
ATOM 732 C CA . ILE A 1 99 ? 5.630 1.745 2.675 1.00 98.44 99 ILE A CA 1
ATOM 733 C C . ILE A 1 99 ? 6.970 1.336 2.079 1.00 98.44 99 ILE A C 1
ATOM 735 O O . ILE A 1 99 ? 7.774 2.193 1.720 1.00 98.44 99 ILE A O 1
ATOM 739 N N . ALA A 1 100 ? 7.197 0.031 1.969 1.00 98.50 100 ALA A N 1
ATOM 740 C CA . ALA A 1 100 ? 8.302 -0.549 1.214 1.00 98.50 100 ALA A CA 1
ATOM 741 C C . ALA A 1 100 ? 7.754 -1.162 -0.076 1.00 98.50 100 ALA A C 1
ATOM 743 O O . ALA A 1 100 ? 6.651 -1.700 -0.066 1.00 98.50 100 ALA A O 1
ATOM 744 N N . PHE A 1 101 ? 8.480 -1.067 -1.183 1.00 98.44 101 PHE A N 1
ATOM 745 C CA . PHE A 1 101 ? 8.007 -1.545 -2.481 1.00 98.44 101 PHE A CA 1
ATOM 746 C C . PHE A 1 101 ? 9.166 -1.860 -3.423 1.00 98.44 101 PHE A C 1
ATOM 748 O O . PHE A 1 101 ? 10.303 -1.434 -3.203 1.00 98.44 101 PHE A O 1
ATOM 755 N N . ILE A 1 102 ? 8.863 -2.595 -4.489 1.00 97.94 102 ILE A N 1
ATOM 756 C CA . ILE A 1 102 ? 9.803 -2.889 -5.564 1.00 97.94 102 ILE A CA 1
ATOM 757 C C . ILE A 1 102 ? 9.587 -1.902 -6.703 1.00 97.94 102 ILE A C 1
ATOM 759 O O . ILE A 1 102 ? 8.499 -1.831 -7.277 1.00 97.94 102 ILE A O 1
ATOM 763 N N . ARG A 1 103 ? 10.649 -1.186 -7.067 1.00 97.38 103 ARG A N 1
ATOM 764 C CA . ARG A 1 103 ? 10.713 -0.421 -8.312 1.00 97.38 103 ARG A CA 1
ATOM 765 C C . ARG A 1 103 ? 11.372 -1.274 -9.384 1.00 97.38 103 ARG A C 1
ATOM 767 O O . ARG A 1 103 ? 12.518 -1.693 -9.228 1.00 97.38 103 ARG A O 1
ATOM 774 N N . SER A 1 104 ? 10.647 -1.529 -10.465 1.00 95.69 104 SER A N 1
ATOM 775 C CA . SER A 1 104 ? 11.108 -2.323 -11.603 1.00 95.69 104 SER A CA 1
ATOM 776 C C . SER A 1 104 ? 11.448 -1.411 -12.776 1.00 95.69 104 SER A C 1
ATOM 778 O O . SER A 1 104 ? 10.587 -0.745 -13.348 1.00 95.69 104 SER A O 1
ATOM 780 N N . HIS A 1 105 ? 12.727 -1.390 -13.127 1.00 90.88 105 HIS A N 1
ATOM 781 C CA . HIS A 1 105 ? 13.229 -0.896 -14.400 1.00 90.88 105 HIS A CA 1
ATOM 782 C C . HIS A 1 105 ? 13.308 -2.068 -15.387 1.00 90.88 105 HIS A C 1
ATOM 784 O O . HIS A 1 105 ? 13.252 -3.229 -14.984 1.00 90.88 105 HIS A O 1
ATOM 790 N N . HIS A 1 106 ? 13.502 -1.770 -16.671 1.00 86.00 106 HIS A N 1
ATOM 791 C CA . HIS A 1 106 ? 13.596 -2.790 -17.722 1.00 86.00 106 HIS A CA 1
ATOM 792 C C . HIS A 1 106 ? 14.671 -3.866 -17.446 1.00 86.00 106 HIS A C 1
ATOM 794 O O . HIS A 1 106 ? 14.523 -5.013 -17.851 1.00 86.00 106 HIS A O 1
ATOM 800 N N . ASP A 1 107 ? 15.758 -3.509 -16.759 1.00 91.06 107 ASP A N 1
ATOM 801 C CA . ASP A 1 107 ? 16.932 -4.355 -16.515 1.00 91.06 107 ASP A CA 1
ATOM 802 C C . ASP A 1 107 ? 17.221 -4.635 -15.030 1.00 91.06 107 ASP A C 1
ATOM 804 O O . ASP A 1 107 ? 18.066 -5.475 -14.716 1.00 91.06 107 ASP A O 1
ATOM 808 N N . LYS A 1 108 ? 16.539 -3.953 -14.102 1.00 94.06 108 LYS A N 1
ATOM 809 C CA . LYS A 1 108 ? 16.818 -4.057 -12.663 1.00 94.06 108 LYS A CA 1
ATOM 810 C C . LYS A 1 108 ? 15.568 -3.913 -11.802 1.00 94.06 108 LYS A C 1
ATOM 812 O O . LYS A 1 108 ? 14.645 -3.173 -12.132 1.00 94.06 108 LYS A O 1
ATOM 817 N N . LYS A 1 109 ? 15.588 -4.569 -10.642 1.00 95.31 109 LYS A N 1
ATOM 818 C CA . LYS A 1 109 ? 14.615 -4.377 -9.561 1.00 95.31 109 LYS A CA 1
ATOM 819 C C . LYS A 1 109 ? 15.322 -3.823 -8.334 1.00 95.31 109 LYS A C 1
ATOM 821 O O . LYS A 1 109 ? 16.385 -4.314 -7.961 1.00 95.31 109 LYS A O 1
ATOM 826 N N . GLU A 1 110 ? 14.727 -2.819 -7.710 1.00 96.62 110 GLU A N 1
ATOM 827 C CA . GLU A 1 110 ? 15.281 -2.140 -6.539 1.00 96.62 110 GLU A CA 1
ATOM 828 C C . GLU A 1 110 ? 14.256 -2.108 -5.406 1.00 96.62 110 GLU A C 1
ATOM 830 O O . GLU A 1 110 ? 13.060 -1.938 -5.647 1.00 96.62 110 GLU A O 1
ATOM 835 N N . LEU A 1 111 ? 14.733 -2.237 -4.166 1.00 97.81 111 LEU A N 1
ATOM 836 C CA . LEU A 1 111 ? 13.914 -2.059 -2.972 1.00 97.81 111 LEU A CA 1
ATOM 837 C C . LEU A 1 111 ? 13.904 -0.579 -2.582 1.00 97.81 111 LEU A C 1
ATOM 839 O O . LEU A 1 111 ? 14.959 0.014 -2.360 1.00 97.81 111 LEU A O 1
ATOM 843 N N . TRP A 1 112 ? 12.712 -0.004 -2.472 1.00 97.81 112 TRP A N 1
ATOM 844 C CA . TRP A 1 112 ? 12.496 1.393 -2.110 1.00 97.81 112 TRP A CA 1
ATOM 845 C C . TRP A 1 112 ? 11.586 1.506 -0.893 1.00 97.81 112 TRP A C 1
ATOM 847 O O . TRP A 1 112 ? 10.759 0.630 -0.632 1.00 97.81 112 TRP A O 1
ATOM 857 N N . THR A 1 113 ? 11.717 2.610 -0.159 1.00 97.75 113 THR A N 1
ATOM 858 C CA . THR A 1 113 ? 10.803 2.969 0.925 1.00 97.75 113 THR A CA 1
ATOM 859 C C . THR A 1 113 ? 10.324 4.408 0.778 1.00 97.75 113 THR A C 1
ATOM 861 O O . THR A 1 113 ? 11.012 5.264 0.221 1.00 97.75 113 THR A O 1
ATOM 864 N N . LEU A 1 114 ? 9.122 4.679 1.277 1.00 96.50 114 LEU A N 1
ATOM 865 C CA . LEU A 1 114 ? 8.604 6.022 1.508 1.00 96.50 114 LEU A CA 1
ATOM 866 C C . LEU A 1 114 ? 7.807 6.032 2.808 1.00 96.50 114 LEU A C 1
ATOM 868 O O . LEU A 1 114 ? 7.280 5.000 3.230 1.00 96.50 114 LEU A O 1
ATOM 872 N N . HIS A 1 115 ? 7.694 7.194 3.440 1.00 96.00 115 HIS A N 1
ATOM 873 C CA . HIS A 1 115 ? 6.855 7.344 4.619 1.00 96.00 115 HIS A CA 1
ATOM 874 C C . HIS A 1 115 ? 6.293 8.756 4.737 1.00 96.00 115 HIS A C 1
ATOM 876 O O . HIS A 1 115 ? 6.844 9.713 4.192 1.00 96.00 115 HIS A O 1
ATOM 882 N N . PHE A 1 116 ? 5.178 8.888 5.445 1.00 94.69 116 PHE A N 1
ATOM 883 C CA . PHE A 1 116 ? 4.572 10.182 5.751 1.00 94.69 116 PHE A CA 1
ATOM 884 C C . PHE A 1 116 ? 3.768 10.097 7.056 1.00 94.69 116 PHE A C 1
ATOM 886 O O . PHE A 1 116 ? 3.194 9.045 7.358 1.00 94.69 116 PHE A O 1
ATOM 893 N N . PRO A 1 117 ? 3.665 11.192 7.827 1.00 92.56 117 PRO A N 1
ATOM 894 C CA . PRO A 1 117 ? 2.736 11.255 8.949 1.00 92.56 117 PRO A CA 1
ATOM 895 C C . PRO A 1 117 ? 1.296 11.116 8.442 1.00 92.56 117 PRO A C 1
ATOM 897 O O . PRO A 1 117 ? 0.870 11.868 7.563 1.00 92.56 117 PRO A O 1
ATOM 900 N N . ALA A 1 118 ? 0.508 10.211 9.021 1.00 81.06 118 ALA A N 1
ATOM 901 C CA . ALA A 1 118 ? -0.887 9.971 8.635 1.00 81.06 118 ALA A CA 1
ATOM 902 C C . ALA A 1 118 ? -1.793 11.219 8.695 1.00 81.06 118 ALA A C 1
ATOM 904 O O . ALA A 1 118 ? -2.870 11.233 8.092 1.00 81.06 118 ALA A O 1
ATOM 905 N N . GLY A 1 119 ? -1.384 12.242 9.454 1.00 72.12 119 GLY A N 1
ATOM 906 C CA . GLY A 1 119 ? -2.116 13.491 9.660 1.00 72.12 119 GLY A CA 1
ATOM 907 C C . GLY A 1 119 ? -1.861 14.591 8.624 1.00 72.12 119 GLY A C 1
ATOM 908 O O . GLY A 1 119 ? -2.580 15.588 8.646 1.00 72.12 119 GLY A O 1
ATOM 909 N N . GLN A 1 120 ? -0.882 14.442 7.726 1.00 57.53 120 GLN A N 1
ATOM 910 C CA . GLN A 1 120 ? -0.598 15.449 6.697 1.00 57.53 120 GLN A CA 1
ATOM 911 C C . GLN A 1 120 ? -1.256 15.061 5.363 1.00 57.53 120 GLN A C 1
ATOM 913 O O . GLN A 1 120 ? -1.069 13.951 4.857 1.00 57.53 120 GLN A O 1
ATOM 918 N N . ARG A 1 121 ? -2.103 15.969 4.856 1.00 48.12 121 ARG A N 1
ATOM 919 C CA . ARG A 1 121 ? -2.837 15.827 3.590 1.00 48.12 121 ARG A CA 1
ATOM 920 C C . ARG A 1 121 ? -1.901 15.974 2.402 1.00 48.12 121 ARG A C 1
ATOM 922 O O . ARG A 1 121 ? -1.180 16.991 2.385 1.00 48.12 121 ARG A O 1
#

Secondary structure (DSSP, 8-state):
------SSS------TT-PPPPPP---TT-TT-EEEEEEEETTEEEEEEEES-GGG-EEEEEEESSTTSS-PPPEE----SSEEEEEEEEE-TT-EEEEEEEEE-SS-EEEEEEEEETT--

Foldseek 3Di:
DDDDDDDDDDDDDDDPPPDDDDDDDDQPPCPQWDQWEWDDDPQKIKIWTWHDDQQFTFIWIWMDNPVRPHIDNIDTPDGDSGGWGNKYWDQDNQQKIKIWTWTDDPVDIDIDIDIDRPPDD